Protein AF-A0A1N6MB48-F1 (afdb_monomer_lite)

Sequence (106 aa):
MNSFDTVKKLKSSPLGSIFIAMLERIKNLYDANDQYKELVVSLNGLLDAGYHFNSPEVQGIVNVLRDLPSYGARQRNFERMYLQDEYTLRKLPRDPRKIPYGYWAR

Secondary structure (DSSP, 8-state):
--HHHHHHHHHTSHHHHHHHHHHHHHHT-S-HHHHHHHHHHHHHHHHHTT--TTSHHHHHHHHHHHHSSPTTHHHHHHHHHHSSSHHHHTT--SSGGGS-TTT---

Radius of gyration: 13.18 Å; chains: 1; bounding box: 28×25×38 Å

Foldseek 3Di:
DDLVVLLVVLVVDPVSVVLVVVLVVLVPDPDLQSSLLSLLVVLVVCVVVPDWLPHSSNVSSLVVNLPSAPPDQLSVVQCVQANDTPVSVVVDDSGCVPPDCSNHPD

Structure (mmCIF, N/CA/C/O backbone):
data_AF-A0A1N6MB48-F1
#
_entry.id   AF-A0A1N6MB48-F1
#
loop_
_atom_site.group_PDB
_atom_site.id
_atom_site.type_symbol
_atom_site.label_atom_id
_atom_site.label_alt_id
_atom_site.label_comp_id
_atom_site.label_asym_id
_atom_site.label_entity_id
_atom_site.label_seq_id
_atom_site.pdbx_PDB_ins_code
_atom_site.Cartn_x
_atom_site.Cartn_y
_atom_site.Cartn_z
_atom_site.occupancy
_atom_site.B_iso_or_equiv
_atom_site.auth_seq_id
_atom_site.auth_comp_id
_atom_site.auth_asym_id
_atom_site.auth_atom_id
_atom_site.pdbx_PDB_model_num
ATOM 1 N N . MET A 1 1 ? -11.240 8.570 0.999 1.00 55.25 1 MET A N 1
ATOM 2 C CA . MET A 1 1 ? -10.781 9.094 2.308 1.00 55.25 1 MET A CA 1
ATOM 3 C C . MET A 1 1 ? -9.419 9.741 2.091 1.00 55.25 1 MET A C 1
ATOM 5 O O . MET A 1 1 ? -8.645 9.178 1.328 1.00 55.25 1 MET A O 1
ATOM 9 N N . ASN A 1 2 ? -9.139 10.927 2.637 1.00 65.62 2 ASN A N 1
ATOM 10 C CA . ASN A 1 2 ? -7.826 11.562 2.450 1.00 65.62 2 ASN A CA 1
ATOM 11 C C . ASN A 1 2 ? -6.791 10.954 3.435 1.00 65.62 2 ASN A C 1
ATOM 13 O O . ASN A 1 2 ? -7.164 10.373 4.454 1.00 65.62 2 ASN A O 1
ATOM 17 N N . SER A 1 3 ? -5.491 11.038 3.120 1.00 70.12 3 SER A N 1
ATOM 18 C CA . SER A 1 3 ? -4.420 10.394 3.914 1.00 70.12 3 SER A CA 1
ATOM 19 C C . SER A 1 3 ? -4.366 10.896 5.369 1.00 70.12 3 SER A C 1
ATOM 21 O O . SER A 1 3 ? -4.142 10.122 6.301 1.00 70.12 3 SER A O 1
ATOM 23 N N . PHE A 1 4 ? -4.660 12.183 5.583 1.00 72.25 4 PHE A N 1
ATOM 24 C CA . PHE A 1 4 ? -4.692 12.806 6.908 1.00 72.25 4 PHE A CA 1
ATOM 25 C C . PHE A 1 4 ? -5.778 12.215 7.819 1.00 72.25 4 PHE A C 1
ATOM 27 O O . PHE A 1 4 ? -5.506 11.932 8.989 1.00 72.25 4 PHE A O 1
ATOM 34 N N . ASP A 1 5 ? -6.976 11.965 7.288 1.00 79.19 5 ASP A N 1
ATOM 35 C CA . ASP A 1 5 ? -8.084 11.369 8.039 1.00 79.19 5 ASP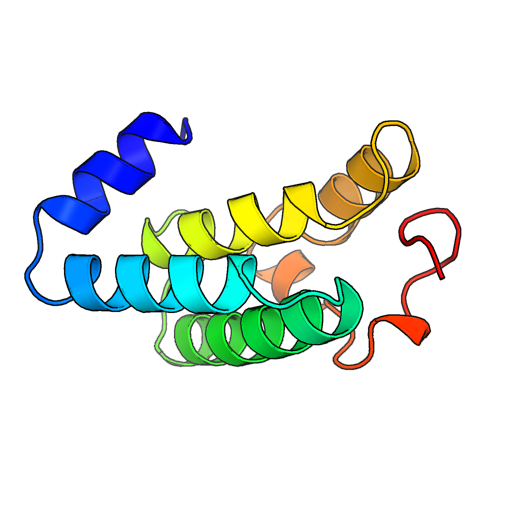 A CA 1
ATOM 36 C C . ASP A 1 5 ? -7.766 9.933 8.471 1.00 79.19 5 ASP A C 1
ATOM 38 O O . ASP A 1 5 ? -8.080 9.535 9.596 1.00 79.19 5 ASP A O 1
ATOM 42 N N . THR A 1 6 ? -7.100 9.160 7.608 1.00 80.12 6 THR A N 1
ATOM 43 C CA . THR A 1 6 ? -6.667 7.790 7.916 1.00 80.12 6 THR A CA 1
ATOM 44 C C . THR A 1 6 ? -5.666 7.770 9.069 1.00 80.12 6 THR A C 1
ATOM 46 O O . THR A 1 6 ? -5.862 7.043 10.044 1.00 80.12 6 THR A O 1
ATOM 49 N N . VAL A 1 7 ? -4.631 8.616 9.012 1.00 80.19 7 VAL A N 1
ATOM 50 C CA . VAL A 1 7 ? -3.614 8.707 10.074 1.00 80.19 7 VAL A CA 1
ATOM 51 C C . VAL A 1 7 ? -4.234 9.159 11.397 1.00 80.19 7 VAL A C 1
ATOM 53 O O . VAL A 1 7 ? -3.910 8.605 12.448 1.00 80.19 7 VAL A O 1
ATOM 56 N N . LYS A 1 8 ? -5.161 10.125 11.367 1.00 84.44 8 LYS A N 1
ATOM 57 C CA . LYS A 1 8 ? -5.875 10.587 12.565 1.00 84.44 8 LYS A CA 1
ATOM 58 C C . LYS A 1 8 ? -6.689 9.464 13.211 1.00 84.44 8 LYS A C 1
ATOM 60 O O . LYS A 1 8 ? -6.627 9.300 14.428 1.00 84.44 8 LYS A O 1
ATOM 65 N N . LYS A 1 9 ? -7.419 8.679 12.409 1.00 82.56 9 LYS A N 1
ATOM 66 C CA . LYS A 1 9 ? -8.195 7.526 12.895 1.00 82.56 9 LYS A CA 1
ATOM 67 C C . LYS A 1 9 ? -7.291 6.469 13.526 1.00 82.56 9 LYS A C 1
ATOM 69 O O . LYS A 1 9 ? -7.552 6.065 14.654 1.00 82.56 9 LYS A O 1
ATOM 74 N N . LEU A 1 10 ? -6.198 6.092 12.862 1.00 85.44 10 LEU A N 1
ATOM 75 C CA . LEU A 1 10 ? -5.254 5.101 13.391 1.00 85.44 10 LEU A CA 1
ATOM 76 C C . LEU A 1 10 ? -4.626 5.559 14.717 1.00 85.44 10 LEU A C 1
ATOM 78 O O . LEU A 1 10 ? -4.594 4.801 15.680 1.00 85.44 10 LEU A O 1
ATOM 82 N N . LYS A 1 11 ? -4.216 6.827 14.831 1.00 83.69 11 LYS A N 1
ATOM 83 C CA . LYS A 1 11 ? -3.620 7.355 16.073 1.00 83.69 11 LYS A CA 1
ATOM 84 C C . LYS A 1 11 ? -4.570 7.379 17.276 1.00 83.69 11 LYS A C 1
ATOM 86 O O . LYS A 1 11 ? -4.093 7.461 18.402 1.00 83.69 11 LYS A O 1
ATOM 91 N N . SER A 1 12 ? -5.885 7.312 17.062 1.00 83.75 12 SER A N 1
ATOM 92 C CA . SER A 1 12 ? -6.876 7.310 18.150 1.00 83.75 12 SER A CA 1
ATOM 93 C C . SER A 1 12 ? -7.036 5.960 18.863 1.00 83.75 12 SER A C 1
ATOM 95 O O . SER A 1 12 ? -7.686 5.907 19.903 1.00 83.75 12 SER A O 1
ATOM 97 N N . SER A 1 13 ? -6.435 4.882 18.342 1.00 80.25 13 SER A N 1
ATOM 98 C CA . SER A 1 13 ? -6.514 3.533 18.915 1.00 80.25 13 SER A CA 1
ATOM 99 C C . SER A 1 13 ? -5.146 3.037 19.407 1.00 80.25 13 SER A C 1
ATOM 101 O O . SER A 1 13 ? -4.149 3.233 18.705 1.00 80.25 13 SER A O 1
ATOM 103 N N . PRO A 1 14 ? -5.073 2.318 20.549 1.00 77.94 14 PRO A N 1
ATOM 104 C CA . PRO A 1 14 ? -3.842 1.671 21.011 1.00 77.94 14 PRO A CA 1
ATOM 105 C C . PRO A 1 14 ? -3.225 0.702 19.992 1.00 77.94 14 PRO A C 1
ATOM 107 O O . PRO A 1 14 ? -2.007 0.616 19.892 1.00 77.94 14 PRO A O 1
ATOM 110 N N . LEU A 1 15 ? -4.044 -0.006 19.205 1.00 84.19 15 LEU A N 1
ATOM 111 C CA . LEU A 1 15 ? -3.545 -0.893 18.144 1.00 84.19 15 LEU A CA 1
ATOM 112 C C . LEU A 1 15 ? -3.091 -0.114 16.906 1.00 84.19 15 LEU A C 1
ATOM 114 O O . LEU A 1 15 ? -2.200 -0.552 16.178 1.00 84.19 15 LEU A O 1
ATOM 118 N N . GLY A 1 16 ? -3.674 1.060 16.669 1.00 86.38 16 GLY A N 1
ATOM 119 C CA . GLY A 1 16 ? -3.343 1.861 15.501 1.00 86.38 16 GLY A CA 1
ATOM 120 C C . GLY A 1 16 ? -1.970 2.530 15.601 1.00 86.38 16 GLY A C 1
ATOM 121 O O . GLY A 1 16 ? -1.315 2.694 14.577 1.00 86.38 16 GLY A O 1
ATOM 122 N N . SER A 1 17 ? -1.463 2.834 16.801 1.00 86.38 17 SER A N 1
ATOM 123 C CA . SER A 1 17 ? -0.076 3.302 16.967 1.00 86.38 17 SER A CA 1
ATOM 124 C C . SER A 1 17 ? 0.951 2.221 16.600 1.00 86.38 17 SER A C 1
ATOM 126 O O . SER A 1 17 ? 1.921 2.518 15.902 1.00 86.38 17 SER A O 1
ATOM 128 N N . ILE A 1 18 ? 0.701 0.964 16.986 1.00 90.06 18 ILE A N 1
ATOM 129 C CA . ILE A 1 18 ? 1.521 -0.199 16.604 1.00 90.06 18 ILE A CA 1
ATOM 130 C C . ILE A 1 18 ? 1.507 -0.372 15.083 1.00 90.06 18 ILE A C 1
ATOM 132 O O . ILE A 1 18 ? 2.554 -0.551 14.461 1.00 90.06 18 ILE A O 1
ATOM 136 N N . PHE A 1 19 ? 0.326 -0.267 14.473 1.00 91.50 19 PHE A N 1
ATOM 137 C CA . PHE A 1 19 ? 0.173 -0.360 13.026 1.00 91.50 19 PHE A CA 1
ATOM 138 C C . PHE A 1 19 ? 0.926 0.752 12.278 1.00 91.50 19 PHE A C 1
ATOM 140 O O . PHE A 1 19 ? 1.612 0.481 11.294 1.00 91.50 19 PHE A O 1
ATOM 147 N N . ILE A 1 20 ? 0.862 1.998 12.758 1.00 90.69 20 ILE A N 1
ATOM 148 C CA . ILE A 1 20 ? 1.630 3.108 12.178 1.00 90.69 20 ILE A CA 1
ATOM 149 C C . ILE A 1 20 ? 3.136 2.850 12.287 1.00 90.69 20 ILE A C 1
ATOM 151 O O . ILE A 1 20 ? 3.835 2.986 11.287 1.00 90.69 20 ILE A O 1
ATOM 155 N N . ALA A 1 21 ? 3.628 2.407 13.446 1.00 91.44 21 ALA A N 1
ATOM 156 C CA . ALA A 1 21 ? 5.043 2.076 13.624 1.00 91.44 21 ALA A CA 1
ATOM 157 C C . ALA A 1 21 ? 5.499 0.945 12.680 1.00 91.44 21 ALA A C 1
ATOM 159 O O . ALA A 1 21 ? 6.601 0.993 12.130 1.00 91.44 21 ALA A O 1
ATOM 160 N N . MET A 1 22 ? 4.641 -0.053 12.439 1.00 93.44 22 MET A N 1
ATOM 161 C CA . MET A 1 22 ? 4.889 -1.101 11.446 1.00 93.44 22 MET A CA 1
ATOM 162 C C . MET A 1 22 ? 5.019 -0.513 10.035 1.00 93.44 22 MET A C 1
ATOM 164 O O . MET A 1 22 ? 5.983 -0.825 9.335 1.00 93.44 22 MET A O 1
ATOM 168 N N . LEU A 1 23 ? 4.088 0.352 9.619 1.00 92.81 23 LEU A N 1
ATOM 169 C CA . LEU A 1 23 ? 4.159 1.005 8.309 1.00 92.81 23 LEU A CA 1
ATOM 170 C C . LEU A 1 23 ? 5.411 1.875 8.174 1.00 92.81 23 LEU A C 1
ATOM 172 O O . LEU A 1 23 ? 6.071 1.820 7.142 1.00 92.81 23 LEU A O 1
ATOM 176 N N . GLU A 1 24 ? 5.769 2.644 9.201 1.00 92.38 24 GLU A N 1
ATOM 177 C CA . GLU A 1 24 ? 6.989 3.458 9.215 1.00 92.38 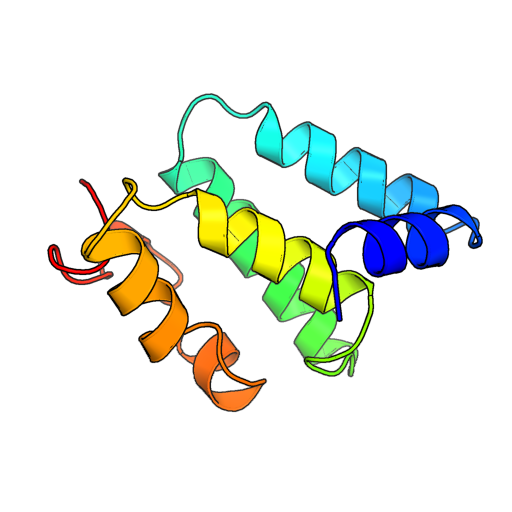24 GLU A CA 1
ATOM 178 C C . GLU A 1 24 ? 8.245 2.593 9.077 1.00 92.38 24 GLU A C 1
ATOM 180 O O . GLU A 1 24 ? 9.109 2.896 8.255 1.00 92.38 24 GLU A O 1
ATOM 185 N N . ARG A 1 25 ? 8.321 1.465 9.797 1.00 93.69 25 ARG A N 1
ATOM 186 C CA . ARG A 1 25 ? 9.409 0.489 9.641 1.00 93.69 25 ARG A CA 1
ATOM 187 C C . ARG A 1 25 ? 9.505 -0.019 8.204 1.00 93.69 25 ARG A C 1
ATOM 189 O O . ARG A 1 25 ? 10.608 -0.077 7.670 1.00 93.69 25 ARG A O 1
ATOM 196 N N . ILE A 1 26 ? 8.379 -0.385 7.589 1.00 91.88 26 ILE A N 1
ATOM 197 C CA . ILE A 1 26 ? 8.369 -0.879 6.207 1.00 91.88 26 ILE A CA 1
ATOM 198 C C . ILE A 1 26 ? 8.820 0.226 5.246 1.00 91.88 26 ILE A C 1
ATOM 200 O O . ILE A 1 26 ? 9.698 -0.016 4.428 1.00 91.88 26 ILE A O 1
ATOM 204 N N . LYS A 1 27 ? 8.313 1.456 5.387 1.00 89.12 27 LYS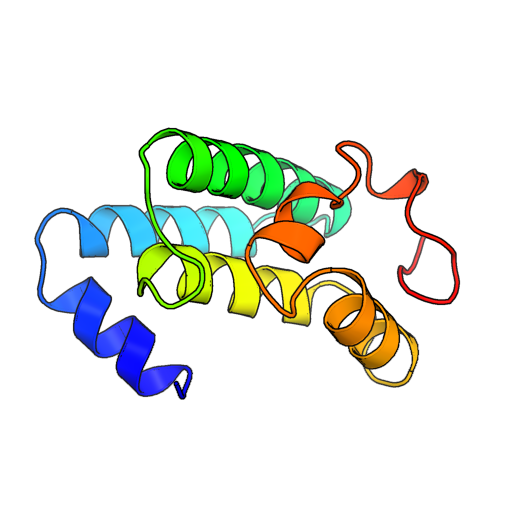 A N 1
ATOM 205 C CA . LYS A 1 27 ? 8.722 2.606 4.556 1.00 89.12 27 LYS A CA 1
ATOM 206 C C . LYS A 1 27 ? 10.212 2.947 4.660 1.00 89.12 27 LYS A C 1
ATOM 208 O O . LYS A 1 27 ? 10.745 3.573 3.750 1.00 89.12 27 LYS A O 1
ATOM 213 N N . ASN A 1 28 ? 10.870 2.549 5.747 1.00 90.31 28 ASN A N 1
ATOM 214 C CA . ASN A 1 28 ? 12.305 2.744 5.951 1.00 90.31 28 ASN A CA 1
ATOM 215 C C . ASN A 1 28 ? 13.175 1.646 5.312 1.00 90.31 28 ASN A C 1
ATOM 217 O O . ASN A 1 28 ? 14.401 1.761 5.341 1.00 90.31 28 ASN A O 1
ATOM 221 N N . LEU A 1 29 ? 12.592 0.584 4.741 1.00 88.44 29 LEU A N 1
ATOM 222 C CA . LEU A 1 29 ? 13.358 -0.385 3.950 1.00 88.44 29 LEU A CA 1
ATOM 223 C C . LEU A 1 29 ? 13.904 0.297 2.689 1.00 88.44 29 LEU A C 1
ATOM 225 O O . LEU A 1 29 ? 13.213 1.095 2.068 1.00 88.44 29 LEU A O 1
ATOM 229 N N . TYR A 1 30 ? 15.132 -0.022 2.286 1.00 85.12 30 TYR A N 1
ATOM 230 C CA . TYR A 1 30 ? 15.771 0.658 1.154 1.00 85.12 30 TYR A CA 1
ATOM 231 C C . TYR A 1 30 ? 15.195 0.245 -0.213 1.00 85.12 30 TYR A C 1
ATOM 233 O O . TYR A 1 30 ? 15.198 1.033 -1.154 1.00 85.12 30 TYR A O 1
ATOM 241 N N . ASP A 1 31 ? 14.698 -0.989 -0.325 1.00 91.38 31 ASP A N 1
ATOM 242 C CA . ASP A 1 31 ? 14.263 -1.583 -1.588 1.00 91.38 31 ASP A CA 1
ATOM 243 C C . ASP A 1 31 ? 12.729 -1.606 -1.716 1.00 91.38 31 ASP A C 1
ATOM 245 O O . ASP A 1 31 ? 12.022 -2.155 -0.868 1.00 91.38 31 ASP A O 1
ATOM 249 N N . ALA A 1 32 ? 12.203 -1.033 -2.803 1.00 91.94 32 ALA A N 1
ATOM 250 C CA . ALA A 1 32 ? 10.762 -0.944 -3.053 1.00 91.94 32 ALA A CA 1
ATOM 251 C C . ALA A 1 32 ? 10.092 -2.314 -3.271 1.00 91.94 32 ALA A C 1
ATOM 253 O O . ALA A 1 32 ? 8.909 -2.475 -2.964 1.00 91.94 32 ALA A O 1
ATOM 254 N N . ASN A 1 33 ? 10.819 -3.316 -3.777 1.00 94.88 33 ASN A N 1
ATOM 255 C CA . ASN A 1 33 ? 10.299 -4.676 -3.916 1.00 94.88 33 ASN A CA 1
ATOM 256 C C . ASN A 1 33 ? 10.157 -5.347 -2.550 1.00 94.88 33 ASN A C 1
ATOM 258 O O . ASN A 1 33 ? 9.204 -6.095 -2.337 1.00 94.88 33 ASN A O 1
ATOM 262 N N . ASP A 1 34 ? 11.078 -5.090 -1.627 1.00 94.94 34 ASP A N 1
ATOM 263 C CA . ASP A 1 34 ? 10.986 -5.611 -0.264 1.00 94.94 34 ASP A CA 1
ATOM 264 C C . ASP A 1 34 ? 9.879 -4.909 0.525 1.00 94.94 34 ASP A C 1
ATOM 266 O O . ASP A 1 34 ? 9.066 -5.587 1.154 1.00 94.94 34 ASP A O 1
ATOM 270 N N . GLN A 1 35 ? 9.739 -3.584 0.379 1.00 95.69 35 GLN A N 1
ATOM 271 C CA . GLN A 1 35 ? 8.574 -2.854 0.896 1.00 95.69 35 GLN A CA 1
ATOM 272 C C . GLN A 1 35 ? 7.262 -3.453 0.388 1.00 95.69 35 GLN A C 1
ATOM 274 O O . GLN A 1 35 ? 6.355 -3.739 1.169 1.00 95.69 35 GLN A O 1
ATOM 279 N N . TYR A 1 36 ? 7.172 -3.681 -0.924 1.00 96.75 36 TYR A N 1
ATOM 280 C CA . TYR A 1 36 ? 5.996 -4.259 -1.557 1.00 96.75 36 TYR A CA 1
ATOM 281 C C . TYR A 1 36 ? 5.633 -5.626 -0.966 1.00 96.75 36 TYR A C 1
ATOM 283 O O . TYR A 1 36 ? 4.473 -5.853 -0.625 1.00 96.75 36 TYR A O 1
ATOM 291 N N . LYS A 1 37 ? 6.605 -6.536 -0.824 1.00 96.88 37 LYS A N 1
ATOM 292 C CA . LYS A 1 37 ? 6.352 -7.890 -0.303 1.00 96.88 37 LYS A CA 1
ATOM 293 C C . LYS A 1 37 ? 5.790 -7.843 1.114 1.00 96.88 37 LYS A C 1
ATOM 295 O O . LYS A 1 37 ? 4.775 -8.485 1.374 1.00 96.88 37 LYS A O 1
ATOM 300 N N . GLU A 1 38 ? 6.417 -7.068 1.996 1.00 96.44 38 GLU A N 1
ATOM 301 C CA . GLU A 1 38 ? 5.970 -6.918 3.384 1.00 96.44 38 GLU A CA 1
ATOM 302 C C . GLU A 1 38 ? 4.548 -6.345 3.441 1.00 96.44 38 GLU A C 1
ATOM 304 O O . GLU A 1 38 ? 3.677 -6.904 4.107 1.00 96.44 38 GLU A O 1
ATOM 309 N N . LEU A 1 39 ? 4.264 -5.298 2.657 1.00 97.00 39 LEU A N 1
ATOM 310 C CA . LEU A 1 39 ? 2.926 -4.700 2.585 1.00 97.00 39 LEU A CA 1
ATOM 311 C C . LEU A 1 39 ? 1.876 -5.677 2.058 1.00 97.00 39 LEU A C 1
ATOM 313 O O . LEU A 1 39 ? 0.774 -5.714 2.597 1.00 97.00 39 LEU A O 1
ATOM 317 N N . VAL A 1 40 ? 2.188 -6.477 1.034 1.00 97.31 40 VAL A N 1
ATOM 318 C CA . VAL A 1 40 ? 1.257 -7.479 0.490 1.00 97.31 40 VAL A CA 1
ATOM 319 C C . VAL A 1 40 ? 0.982 -8.589 1.505 1.00 97.31 40 VAL A C 1
ATOM 321 O O . VAL A 1 40 ? -0.157 -9.043 1.614 1.00 97.31 40 VAL A O 1
ATOM 324 N N . VAL A 1 41 ? 1.985 -9.020 2.274 1.00 96.56 41 VAL A N 1
ATOM 325 C CA . VAL A 1 41 ? 1.789 -9.995 3.359 1.00 96.56 41 VAL A CA 1
ATOM 326 C C . VAL A 1 41 ? 0.877 -9.416 4.440 1.00 96.56 41 VAL A C 1
ATOM 328 O O . VAL A 1 41 ? -0.131 -10.040 4.777 1.00 96.56 41 VAL A O 1
ATOM 331 N N . SER A 1 42 ? 1.169 -8.208 4.930 1.00 95.69 42 SER A N 1
ATOM 332 C CA . SER A 1 42 ? 0.333 -7.536 5.931 1.00 95.69 42 SER A CA 1
ATOM 333 C C . SER A 1 42 ? -1.089 -7.287 5.426 1.00 95.69 42 SER A C 1
ATOM 335 O O . SER A 1 42 ? -2.050 -7.513 6.159 1.00 95.69 42 SER A O 1
ATOM 337 N N . LEU A 1 43 ? -1.240 -6.868 4.167 1.00 97.62 43 LEU A N 1
ATOM 338 C CA . LEU A 1 43 ? -2.537 -6.616 3.547 1.00 97.62 43 LEU A CA 1
ATOM 339 C C . LEU A 1 43 ? -3.391 -7.878 3.505 1.00 97.62 43 LEU A C 1
ATOM 341 O O . LEU A 1 43 ? -4.549 -7.839 3.908 1.00 97.62 43 LEU A O 1
ATOM 345 N N . ASN A 1 44 ? -2.823 -8.994 3.043 1.00 96.56 44 ASN A N 1
ATOM 346 C CA . ASN A 1 44 ? -3.549 -10.259 2.996 1.00 96.56 44 ASN A CA 1
ATOM 347 C C . ASN A 1 44 ? -3.983 -10.698 4.399 1.00 96.56 44 ASN A C 1
ATOM 349 O O . ASN A 1 44 ? -5.133 -11.081 4.569 1.00 96.56 44 ASN A O 1
ATOM 353 N N . GLY A 1 45 ? -3.124 -10.533 5.412 1.00 95.56 45 GLY A N 1
ATOM 354 C CA . GLY A 1 45 ? -3.492 -10.803 6.804 1.00 95.56 45 GLY A CA 1
ATOM 355 C C . GLY A 1 45 ? -4.701 -9.988 7.282 1.00 95.56 45 GLY A C 1
ATOM 356 O O . GLY A 1 45 ? -5.597 -10.540 7.915 1.00 95.56 45 GLY A O 1
ATOM 357 N N . LEU A 1 46 ? -4.776 -8.698 6.935 1.00 95.44 46 LEU A N 1
ATOM 358 C CA . LEU A 1 46 ? -5.939 -7.857 7.254 1.00 95.44 46 LEU A CA 1
ATOM 359 C C . LEU A 1 46 ? -7.200 -8.304 6.503 1.00 95.44 46 LEU A C 1
ATOM 361 O O . LEU A 1 46 ? -8.269 -8.413 7.102 1.00 95.44 46 LEU A O 1
ATOM 365 N N . LEU A 1 47 ? -7.083 -8.575 5.201 1.00 95.94 47 LEU A N 1
ATOM 366 C CA . LEU A 1 47 ? -8.211 -9.023 4.381 1.00 95.94 47 LEU A CA 1
ATOM 367 C C . LEU A 1 47 ? -8.755 -10.381 4.848 1.00 95.94 47 LEU A C 1
ATOM 369 O O . LEU A 1 47 ? -9.963 -10.609 4.789 1.00 95.94 47 LEU A O 1
ATOM 373 N N . ASP A 1 48 ? -7.884 -11.273 5.314 1.00 96.06 48 ASP A N 1
ATOM 374 C CA . ASP A 1 48 ? -8.260 -12.584 5.849 1.00 96.06 48 ASP A CA 1
ATOM 375 C C . ASP A 1 48 ? -8.861 -12.471 7.261 1.00 96.06 48 ASP A C 1
ATOM 377 O O . ASP A 1 48 ? -9.750 -13.242 7.615 1.00 96.06 48 ASP A O 1
ATOM 381 N N . ALA A 1 49 ? -8.465 -11.456 8.037 1.00 95.12 49 ALA A N 1
ATOM 382 C CA . ALA A 1 49 ? -9.094 -11.092 9.309 1.00 95.12 49 ALA A CA 1
ATOM 383 C C . ALA A 1 49 ? -10.446 -10.359 9.151 1.00 95.12 49 ALA A C 1
ATOM 385 O O . ALA A 1 49 ? -11.069 -9.995 10.148 1.00 95.12 49 ALA A O 1
ATOM 386 N N . GLY A 1 50 ? -10.912 -10.139 7.916 1.00 95.62 50 GLY A N 1
ATOM 387 C CA . GLY A 1 50 ? -12.214 -9.534 7.622 1.00 95.62 50 GLY A CA 1
ATOM 388 C C . GLY A 1 50 ? -12.213 -8.007 7.512 1.00 95.62 50 GLY A C 1
ATOM 389 O O . GLY A 1 50 ? -13.285 -7.406 7.460 1.00 95.62 50 GLY A O 1
ATOM 390 N N . TYR A 1 51 ? -11.047 -7.357 7.450 1.00 95.56 51 TYR A N 1
ATOM 391 C CA . TYR A 1 51 ? -10.981 -5.915 7.210 1.00 95.56 51 TYR A CA 1
ATOM 392 C C . TYR A 1 51 ? -11.392 -5.580 5.770 1.00 95.56 51 TYR A C 1
ATOM 394 O O . TYR A 1 51 ? -10.996 -6.243 4.811 1.00 95.56 51 TYR A O 1
ATOM 402 N N . HIS A 1 52 ? -12.160 -4.502 5.618 1.00 96.00 52 HIS A N 1
ATOM 403 C CA . HIS A 1 52 ? -12.654 -4.024 4.324 1.00 96.00 52 HIS A CA 1
ATOM 404 C C . HIS A 1 52 ? -11.707 -3.008 3.682 1.00 96.00 52 HIS A C 1
ATOM 406 O O . HIS A 1 52 ? -10.911 -2.366 4.371 1.00 96.00 52 HIS A O 1
ATOM 412 N N . PHE A 1 53 ? -11.850 -2.786 2.375 1.00 96.38 53 PHE A N 1
ATOM 413 C CA . PHE A 1 53 ? -11.044 -1.850 1.588 1.00 96.38 53 PHE A CA 1
ATOM 414 C C . PHE A 1 53 ? -11.006 -0.461 2.219 1.00 96.38 53 PHE A C 1
ATOM 416 O O . PHE A 1 53 ? -9.943 0.135 2.341 1.00 96.38 53 PHE A O 1
ATOM 423 N N . ASN A 1 54 ? -12.155 0.036 2.680 1.00 94.69 54 ASN A N 1
ATOM 424 C CA . ASN A 1 54 ? -12.282 1.368 3.275 1.00 94.69 54 ASN A CA 1
ATOM 425 C C . ASN A 1 54 ? -11.851 1.450 4.752 1.00 94.69 54 ASN A C 1
ATOM 427 O O . ASN A 1 54 ? -11.931 2.532 5.343 1.00 94.69 54 ASN A O 1
ATOM 431 N N . SER A 1 55 ? -11.413 0.342 5.362 1.00 94.50 55 SER A N 1
ATOM 432 C CA . SER A 1 55 ? -10.885 0.370 6.729 1.00 94.50 55 SER A CA 1
ATOM 433 C C . SER A 1 55 ? -9.615 1.232 6.803 1.00 94.50 55 SER A C 1
ATOM 435 O O . SER A 1 55 ? -8.842 1.271 5.839 1.00 94.50 55 SER A O 1
ATOM 437 N N . PRO A 1 56 ? -9.382 1.953 7.914 1.00 94.00 56 PRO A N 1
ATOM 438 C CA . PRO A 1 56 ? -8.194 2.792 8.061 1.00 94.00 56 PRO A CA 1
ATOM 439 C C . PRO A 1 56 ? -6.879 2.028 7.859 1.00 94.00 56 PRO A C 1
ATOM 441 O O . PRO A 1 56 ? -5.955 2.558 7.248 1.00 94.00 56 PRO A O 1
ATOM 444 N N . GLU A 1 57 ? -6.801 0.786 8.328 1.00 93.88 57 GLU A N 1
ATOM 445 C CA . GLU A 1 57 ? -5.627 -0.076 8.223 1.00 93.88 57 GLU A CA 1
ATOM 446 C C . GLU A 1 57 ? -5.352 -0.451 6.762 1.00 93.88 57 GLU A C 1
ATOM 448 O O . GLU A 1 57 ? -4.253 -0.218 6.253 1.00 93.88 57 GLU A O 1
ATOM 453 N N . VAL A 1 58 ? -6.368 -0.941 6.042 1.00 96.56 58 VAL A N 1
ATOM 454 C CA . VAL A 1 58 ? -6.219 -1.287 4.621 1.00 96.56 58 VAL A CA 1
ATOM 455 C C . VAL A 1 58 ? -5.879 -0.045 3.800 1.00 96.56 58 VAL A C 1
ATOM 457 O O . VAL A 1 58 ? -4.938 -0.080 3.009 1.00 96.56 58 VAL A O 1
ATOM 460 N N . GLN A 1 59 ? -6.551 1.085 4.037 1.00 96.69 59 GLN A N 1
ATOM 461 C CA . GLN A 1 59 ? -6.220 2.346 3.367 1.00 96.69 59 GLN A CA 1
ATOM 462 C C . GLN A 1 59 ? -4.805 2.837 3.701 1.00 96.69 59 GLN A C 1
ATOM 464 O O . GLN A 1 59 ? -4.145 3.424 2.845 1.00 96.69 59 GLN A O 1
ATOM 469 N N . GLY A 1 60 ? -4.311 2.577 4.914 1.00 94.56 60 GLY A N 1
ATOM 470 C CA . GLY A 1 60 ? -2.930 2.850 5.302 1.00 94.56 60 GLY A CA 1
ATOM 471 C C . GLY A 1 60 ? -1.934 2.113 4.407 1.00 94.56 60 GLY A C 1
ATOM 472 O O . GLY A 1 60 ? -1.059 2.750 3.823 1.00 94.56 60 GLY A O 1
ATOM 473 N N . ILE A 1 61 ? -2.110 0.800 4.228 1.00 96.88 61 ILE A N 1
ATOM 474 C CA . ILE A 1 61 ? -1.262 -0.003 3.331 1.00 96.88 61 ILE A CA 1
ATOM 475 C C . ILE A 1 61 ? -1.433 0.420 1.870 1.00 96.88 61 ILE A C 1
ATOM 477 O O . ILE A 1 61 ? -0.435 0.592 1.175 1.00 96.88 61 ILE A O 1
ATOM 481 N N . VAL A 1 62 ? -2.668 0.634 1.407 1.00 97.19 62 VAL A N 1
ATOM 482 C CA . VAL A 1 62 ? -2.962 1.075 0.032 1.00 97.19 62 VAL A CA 1
ATOM 483 C C . VAL A 1 62 ? -2.236 2.375 -0.300 1.00 97.19 62 VAL A C 1
ATOM 485 O O . VAL A 1 62 ? -1.661 2.495 -1.379 1.00 97.19 62 VAL A O 1
ATOM 488 N N . ASN A 1 63 ? -2.214 3.332 0.630 1.00 94.75 63 ASN A N 1
ATOM 489 C CA . ASN A 1 63 ? -1.510 4.593 0.430 1.00 94.75 63 ASN A CA 1
ATOM 490 C C . ASN A 1 63 ? 0.000 4.385 0.282 1.00 94.75 63 ASN A C 1
ATOM 492 O O . ASN A 1 63 ? 0.595 4.988 -0.602 1.00 94.75 63 ASN A O 1
ATOM 496 N N . VAL A 1 64 ? 0.609 3.505 1.084 1.00 94.81 64 VAL A N 1
ATOM 497 C CA . VAL A 1 64 ? 2.041 3.201 0.939 1.00 94.81 64 VAL A CA 1
ATOM 498 C C . VAL A 1 64 ? 2.313 2.452 -0.367 1.00 94.81 64 VAL A C 1
ATOM 500 O O . VAL A 1 64 ? 3.217 2.836 -1.099 1.00 94.81 64 VAL A O 1
ATOM 503 N N . LEU A 1 65 ? 1.507 1.439 -0.706 1.00 96.12 65 LEU A N 1
ATOM 504 C CA . LEU A 1 65 ? 1.624 0.688 -1.962 1.00 96.12 65 LEU A CA 1
ATOM 505 C C . LEU A 1 65 ? 1.507 1.594 -3.194 1.00 96.12 65 LEU A C 1
ATOM 507 O O . LEU A 1 65 ? 2.224 1.383 -4.170 1.00 96.12 65 LEU A O 1
ATOM 511 N N . ARG A 1 66 ? 0.626 2.603 -3.155 1.00 95.44 66 ARG A N 1
ATOM 512 C CA . ARG A 1 66 ? 0.463 3.592 -4.232 1.00 95.44 66 ARG A CA 1
ATOM 513 C C . ARG A 1 66 ? 1.747 4.381 -4.485 1.00 95.44 66 ARG A C 1
ATOM 515 O O . ARG A 1 66 ? 1.984 4.779 -5.621 1.00 95.44 66 ARG A O 1
ATOM 522 N N . ASP A 1 67 ? 2.564 4.610 -3.466 1.00 92.56 67 ASP A N 1
ATOM 523 C CA . ASP A 1 67 ? 3.756 5.455 -3.567 1.00 92.56 67 ASP A CA 1
ATOM 524 C C . ASP A 1 67 ? 5.009 4.689 -4.030 1.00 92.56 67 ASP A C 1
ATOM 526 O O . ASP A 1 67 ? 6.025 5.313 -4.328 1.00 92.56 67 ASP A O 1
ATOM 530 N N . LEU A 1 68 ? 4.952 3.352 -4.120 1.00 94.06 68 LEU A N 1
ATOM 531 C CA . LEU A 1 68 ? 6.110 2.527 -4.491 1.00 94.06 68 LEU A CA 1
ATOM 532 C C . LEU A 1 68 ? 6.492 2.578 -5.979 1.00 94.06 68 LEU A C 1
ATOM 534 O O . LEU A 1 68 ? 7.686 2.663 -6.280 1.00 94.06 68 LEU A O 1
ATOM 538 N N . PRO A 1 69 ? 5.552 2.498 -6.944 1.00 93.94 69 PRO A N 1
ATOM 539 C CA . PRO A 1 69 ? 5.914 2.599 -8.349 1.00 93.94 69 PRO A CA 1
ATOM 540 C C . PRO A 1 69 ? 6.482 3.980 -8.681 1.00 93.94 69 PRO A C 1
ATOM 542 O O . PRO A 1 69 ? 6.068 4.991 -8.116 1.00 93.94 69 PRO A O 1
ATOM 545 N N . SER A 1 70 ? 7.355 4.051 -9.692 1.00 89.94 70 SER A N 1
ATOM 546 C CA . SER A 1 70 ? 7.826 5.342 -10.205 1.00 89.94 70 SER A CA 1
ATOM 547 C C . SER A 1 70 ? 6.655 6.264 -10.563 1.00 89.94 70 SER A C 1
ATOM 549 O O . SER A 1 70 ? 5.691 5.839 -11.213 1.00 89.94 70 SER A O 1
ATOM 551 N N . TYR A 1 71 ? 6.785 7.535 -10.184 1.00 90.62 71 TYR A N 1
ATOM 552 C CA . TYR A 1 71 ? 5.767 8.557 -10.402 1.00 90.62 71 TYR A CA 1
ATOM 553 C C . TYR A 1 71 ? 5.321 8.651 -11.872 1.00 90.62 71 TYR A C 1
ATOM 555 O O . TYR A 1 71 ? 6.106 8.455 -12.804 1.00 90.62 71 TYR A O 1
ATOM 563 N N . GLY A 1 72 ? 4.045 8.983 -12.085 1.00 92.69 72 GLY A N 1
ATOM 564 C CA . GLY A 1 72 ? 3.463 9.196 -13.411 1.00 92.69 72 GLY A CA 1
ATOM 565 C C . GLY A 1 72 ? 2.650 8.003 -13.914 1.00 92.69 72 GLY A C 1
ATOM 566 O O . GLY A 1 72 ? 1.757 7.512 -13.225 1.00 92.69 72 GLY A O 1
ATOM 567 N N . ALA A 1 73 ? 2.903 7.568 -15.153 1.00 94.00 73 ALA A N 1
ATOM 568 C CA . ALA A 1 73 ? 2.071 6.560 -15.818 1.00 94.00 73 ALA A CA 1
ATOM 569 C C . ALA A 1 73 ? 2.073 5.209 -15.084 1.00 94.00 73 ALA A C 1
ATOM 571 O O . ALA A 1 73 ? 1.012 4.611 -14.926 1.00 94.00 73 ALA A O 1
ATOM 572 N N . ARG A 1 74 ? 3.233 4.759 -14.582 1.00 94.81 74 ARG A N 1
ATOM 573 C CA . ARG A 1 74 ? 3.345 3.488 -13.848 1.00 94.81 74 ARG A CA 1
ATOM 574 C C . ARG A 1 74 ? 2.510 3.491 -12.578 1.00 94.81 74 ARG A C 1
ATOM 576 O O . ARG A 1 74 ? 1.685 2.602 -12.407 1.00 94.81 74 ARG A O 1
ATOM 583 N N . GLN A 1 75 ? 2.659 4.528 -11.758 1.00 95.25 75 GLN A N 1
ATOM 584 C CA . GLN A 1 75 ? 1.865 4.718 -10.547 1.00 95.25 75 GLN A CA 1
ATOM 585 C C . GLN A 1 75 ? 0.356 4.694 -10.829 1.00 95.25 75 GLN A C 1
ATOM 587 O O . GLN A 1 75 ? -0.378 3.933 -10.202 1.00 95.25 75 GLN A O 1
ATOM 592 N N . ARG A 1 76 ? -0.107 5.467 -11.821 1.00 95.81 76 ARG A N 1
ATOM 593 C CA . ARG A 1 76 ? -1.532 5.516 -12.192 1.00 95.81 76 ARG A CA 1
ATOM 594 C C . ARG A 1 76 ? -2.051 4.164 -12.672 1.00 95.81 76 ARG A C 1
ATOM 596 O O . ARG A 1 76 ? -3.156 3.766 -12.315 1.00 95.81 76 ARG A O 1
ATOM 603 N N . ASN A 1 77 ? -1.268 3.461 -13.485 1.00 97.00 77 ASN A N 1
ATOM 604 C CA . ASN A 1 77 ? -1.637 2.143 -13.989 1.00 97.00 77 ASN A CA 1
ATOM 605 C C . ASN A 1 77 ? -1.711 1.122 -12.848 1.00 97.00 77 ASN A C 1
ATOM 607 O O . ASN A 1 77 ? -2.676 0.364 -12.767 1.00 97.00 77 ASN A O 1
ATOM 611 N N . PHE A 1 78 ? -0.724 1.131 -11.947 1.00 97.62 78 PHE A N 1
ATOM 612 C CA . PHE A 1 78 ? -0.683 0.272 -10.765 1.00 97.62 78 PHE A CA 1
ATOM 613 C C . PHE A 1 78 ? -1.907 0.477 -9.874 1.00 97.62 78 PHE A C 1
ATOM 615 O O . PHE A 1 78 ? -2.607 -0.486 -9.562 1.00 97.62 78 PHE A O 1
ATOM 622 N N . GLU A 1 79 ? -2.217 1.731 -9.546 1.00 97.19 79 GLU A N 1
ATOM 623 C CA . GLU A 1 79 ? -3.389 2.074 -8.745 1.00 97.19 79 GLU A CA 1
ATOM 624 C C . GLU A 1 79 ? -4.688 1.588 -9.396 1.00 97.19 79 GLU A C 1
ATOM 626 O O . GLU A 1 79 ? -5.499 0.938 -8.735 1.00 97.19 79 GLU A O 1
ATOM 631 N N . ARG A 1 80 ? -4.873 1.843 -10.697 1.00 97.25 80 ARG A N 1
ATOM 632 C CA . ARG A 1 80 ? -6.081 1.433 -11.432 1.00 97.25 80 ARG A CA 1
ATOM 633 C C . ARG A 1 80 ? -6.255 -0.080 -11.520 1.00 97.25 80 ARG A C 1
ATOM 635 O O . ARG A 1 80 ? -7.386 -0.545 -11.599 1.00 97.25 80 ARG A O 1
ATOM 642 N N . MET A 1 81 ? -5.160 -0.835 -11.544 1.00 97.19 81 MET A N 1
ATOM 643 C CA . MET A 1 81 ? -5.198 -2.292 -11.672 1.00 97.19 81 MET A CA 1
ATOM 644 C C . MET A 1 81 ? -5.428 -2.998 -10.339 1.00 97.19 81 MET A C 1
ATOM 646 O O . MET A 1 81 ? -6.150 -3.994 -10.297 1.00 97.19 81 MET A O 1
ATOM 650 N N . TYR A 1 82 ? -4.792 -2.511 -9.271 1.00 97.88 82 TYR A N 1
ATOM 651 C CA . TYR A 1 82 ? -4.672 -3.270 -8.026 1.00 97.88 82 TYR A CA 1
ATOM 652 C C . TYR A 1 82 ? -5.272 -2.589 -6.800 1.00 97.88 82 TYR A C 1
ATOM 654 O O . TYR A 1 82 ? -5.556 -3.278 -5.830 1.00 97.88 82 TYR A O 1
ATOM 662 N N . LEU A 1 83 ? -5.447 -1.266 -6.798 1.00 97.69 83 LEU A N 1
ATOM 663 C CA . LEU A 1 83 ? -5.756 -0.503 -5.582 1.00 97.69 83 LEU A CA 1
ATOM 664 C C . LEU A 1 83 ? -7.152 0.143 -5.618 1.00 97.69 83 LEU A C 1
ATOM 666 O O . LEU A 1 83 ? -7.324 1.248 -5.105 1.00 97.69 83 LEU A O 1
ATOM 670 N N . GLN A 1 84 ? -8.134 -0.501 -6.255 1.00 97.50 84 GLN A N 1
ATOM 671 C CA . GLN A 1 84 ? -9.478 0.071 -6.440 1.00 97.50 84 GLN A CA 1
ATOM 672 C C . GLN A 1 84 ? -10.494 -0.408 -5.395 1.00 97.50 84 GLN A C 1
ATOM 674 O O . GLN A 1 84 ? -11.346 0.369 -4.974 1.00 97.50 84 GLN A O 1
ATOM 679 N N . ASP A 1 85 ? -10.408 -1.675 -4.991 1.00 97.19 85 ASP A N 1
ATOM 680 C CA . ASP A 1 85 ? -11.368 -2.368 -4.124 1.00 97.19 85 ASP A CA 1
ATOM 681 C C . ASP A 1 85 ? -10.759 -3.673 -3.567 1.00 97.19 85 ASP A C 1
ATOM 683 O O . ASP A 1 85 ? -9.642 -4.057 -3.918 1.00 97.19 85 ASP A O 1
ATOM 687 N N . GLU A 1 86 ? -11.479 -4.402 -2.709 1.00 96.25 86 GLU A N 1
ATOM 688 C CA . GLU 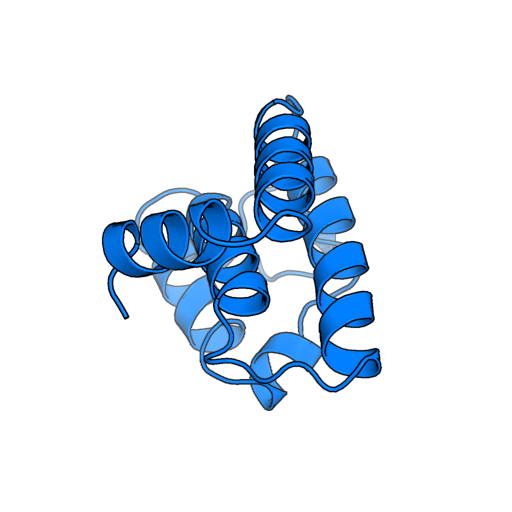A 1 86 ? -11.003 -5.674 -2.146 1.00 96.25 86 GLU A CA 1
ATOM 689 C C . GLU A 1 86 ? -10.669 -6.718 -3.222 1.00 96.25 86 GLU A C 1
ATOM 691 O O . GLU A 1 86 ? -9.732 -7.506 -3.066 1.00 96.25 86 GLU A O 1
ATOM 696 N N . TYR A 1 87 ? -11.429 -6.741 -4.318 1.00 96.31 87 TYR A N 1
ATOM 697 C CA . TYR A 1 87 ? -11.249 -7.714 -5.391 1.00 96.31 87 TYR A CA 1
ATOM 698 C C . TYR A 1 87 ? -9.934 -7.488 -6.145 1.00 96.31 87 TYR A C 1
ATOM 700 O O . TYR A 1 87 ? -9.196 -8.439 -6.410 1.00 96.31 87 TYR A O 1
ATOM 708 N N . THR A 1 88 ? -9.612 -6.238 -6.463 1.00 97.56 88 THR A N 1
ATOM 709 C CA . THR A 1 88 ? -8.361 -5.838 -7.116 1.00 97.56 88 THR A CA 1
ATOM 710 C C . THR A 1 88 ? -7.161 -5.958 -6.182 1.00 97.56 88 THR A C 1
ATOM 712 O O . THR A 1 88 ? -6.108 -6.410 -6.636 1.00 97.56 88 THR A O 1
ATOM 715 N N . LEU A 1 89 ? -7.326 -5.704 -4.878 1.00 97.81 89 LEU A N 1
ATOM 716 C CA . LEU A 1 89 ? -6.268 -5.950 -3.892 1.00 97.81 89 LEU A CA 1
ATOM 717 C C . LEU A 1 89 ? -5.859 -7.426 -3.850 1.00 97.81 89 LEU A C 1
ATOM 719 O O . LEU A 1 89 ? -4.669 -7.738 -3.844 1.00 97.81 89 LEU A O 1
ATOM 723 N N . ARG A 1 90 ? -6.823 -8.354 -3.916 1.00 95.69 90 ARG A N 1
ATOM 724 C CA . ARG A 1 90 ? -6.539 -9.803 -3.949 1.00 95.69 90 ARG A CA 1
ATOM 725 C C . ARG A 1 90 ? -5.834 -10.269 -5.231 1.00 95.69 90 AR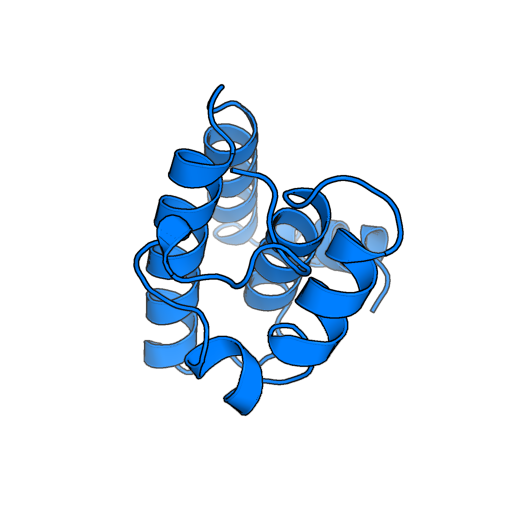G A C 1
ATOM 727 O O . ARG A 1 90 ? -5.370 -11.406 -5.285 1.00 95.69 90 ARG A O 1
ATOM 734 N N . LYS A 1 91 ? -5.721 -9.414 -6.255 1.00 96.75 91 LYS A N 1
ATOM 735 C CA . LYS A 1 91 ? -4.960 -9.696 -7.485 1.00 96.75 91 LYS A CA 1
ATOM 736 C C . LYS A 1 91 ? -3.490 -9.302 -7.397 1.00 96.75 91 LYS A C 1
ATOM 738 O O . LYS A 1 91 ? -2.751 -9.607 -8.334 1.00 96.75 91 LYS A O 1
ATOM 743 N N . LEU A 1 92 ? -3.061 -8.628 -6.326 1.00 97.31 92 LEU A N 1
ATOM 744 C CA . LEU A 1 92 ? -1.662 -8.246 -6.141 1.00 97.31 92 LEU A CA 1
ATOM 745 C C . LEU A 1 92 ? -0.757 -9.489 -6.216 1.00 97.31 92 LEU A C 1
ATOM 747 O O . LEU A 1 92 ? -0.916 -10.423 -5.422 1.00 97.31 92 LEU A O 1
ATOM 751 N N . PRO A 1 93 ? 0.208 -9.539 -7.154 1.00 96.38 93 PRO A N 1
ATOM 752 C CA . PRO A 1 93 ? 1.153 -10.643 -7.213 1.00 96.38 93 PRO A CA 1
ATOM 753 C C . PRO A 1 93 ? 1.992 -10.705 -5.936 1.00 96.38 93 PRO A C 1
ATOM 755 O O . PRO A 1 93 ? 2.447 -9.677 -5.450 1.00 96.38 93 PRO A O 1
ATOM 758 N N . ARG A 1 94 ? 2.284 -11.904 -5.420 1.00 94.50 94 ARG A N 1
ATOM 759 C CA . ARG A 1 94 ? 3.206 -12.056 -4.272 1.00 94.50 94 ARG A CA 1
ATOM 760 C C . ARG A 1 94 ? 4.640 -11.616 -4.586 1.00 94.50 94 ARG A C 1
ATOM 762 O O . ARG A 1 94 ? 5.374 -11.225 -3.690 1.00 94.50 94 ARG A O 1
ATOM 769 N N . ASP A 1 95 ? 5.035 -11.713 -5.852 1.00 94.31 95 ASP A N 1
ATOM 770 C CA . ASP A 1 95 ? 6.351 -11.304 -6.339 1.00 94.31 95 ASP A CA 1
ATOM 771 C C . ASP A 1 95 ? 6.198 -10.047 -7.215 1.00 94.31 95 ASP A C 1
ATOM 773 O O . ASP A 1 95 ? 5.540 -10.136 -8.260 1.00 94.31 95 ASP A O 1
ATOM 777 N N . PRO A 1 96 ? 6.797 -8.898 -6.842 1.00 93.88 96 PRO A N 1
ATOM 778 C CA . PRO A 1 96 ? 6.683 -7.659 -7.612 1.00 93.88 96 PRO A CA 1
ATOM 779 C C . PRO A 1 96 ? 7.261 -7.775 -9.029 1.00 93.88 96 PRO A C 1
ATOM 781 O O . PRO A 1 96 ? 6.826 -7.067 -9.934 1.00 93.88 96 PRO A O 1
ATOM 784 N N . ARG A 1 97 ? 8.161 -8.734 -9.288 1.00 92.56 97 ARG A N 1
ATOM 785 C CA . ARG A 1 97 ? 8.713 -8.987 -10.633 1.00 92.56 97 ARG A CA 1
ATOM 786 C C . ARG A 1 97 ? 7.673 -9.512 -11.621 1.00 92.56 97 ARG A C 1
ATOM 788 O O . ARG A 1 97 ? 7.901 -9.478 -12.829 1.00 92.56 97 ARG A O 1
ATOM 795 N N . LYS A 1 98 ? 6.535 -9.998 -11.117 1.00 95.56 98 LYS A N 1
ATOM 796 C CA . LYS A 1 98 ? 5.387 -10.426 -11.925 1.00 95.56 98 LYS A CA 1
ATOM 797 C C . LYS A 1 98 ? 4.456 -9.269 -12.283 1.00 95.56 98 LYS A C 1
ATOM 799 O O . LYS A 1 98 ? 3.537 -9.464 -13.076 1.00 95.56 98 LYS A O 1
ATOM 804 N N . ILE A 1 99 ? 4.675 -8.076 -11.726 1.00 95.88 99 ILE A N 1
ATOM 805 C CA . ILE A 1 99 ? 3.917 -6.888 -12.104 1.00 95.88 99 ILE A CA 1
ATOM 806 C C . ILE A 1 99 ? 4.412 -6.414 -13.482 1.00 95.88 99 ILE A C 1
ATOM 808 O O . ILE A 1 99 ? 5.624 -6.313 -13.701 1.00 95.88 99 ILE A O 1
ATOM 812 N N . PRO A 1 100 ? 3.514 -6.115 -14.440 1.00 95.00 100 PRO A N 1
ATOM 813 C CA . PRO A 1 100 ? 3.946 -5.689 -15.765 1.00 95.00 100 PRO A CA 1
ATOM 814 C C . PRO A 1 100 ? 4.738 -4.369 -15.723 1.00 95.00 100 PRO A C 1
ATOM 816 O O . PRO A 1 100 ? 4.435 -3.465 -14.947 1.00 95.00 100 PRO A O 1
ATOM 819 N N . TYR A 1 101 ? 5.717 -4.214 -16.620 1.00 91.00 101 TYR A N 1
ATOM 820 C CA . TYR A 1 101 ? 6.637 -3.059 -16.665 1.00 91.00 101 TYR A CA 1
ATOM 821 C C . TYR A 1 101 ? 5.942 -1.684 -16.766 1.00 91.00 101 TYR A C 1
ATOM 823 O O . TYR A 1 101 ? 6.450 -0.667 -16.292 1.00 91.00 101 TYR A O 1
ATOM 831 N N . GLY A 1 102 ? 4.752 -1.638 -17.372 1.00 92.81 102 GLY A N 1
ATOM 832 C CA . GLY A 1 102 ? 3.930 -0.425 -17.454 1.00 92.81 102 GLY A CA 1
ATOM 833 C C . GLY A 1 102 ? 3.293 0.009 -16.126 1.00 92.81 102 GLY A C 1
ATOM 834 O O . GLY A 1 102 ? 2.633 1.043 -16.100 1.00 92.81 102 GLY A O 1
ATOM 835 N N . TYR A 1 103 ? 3.475 -0.772 -15.059 1.00 94.94 103 TYR A N 1
ATOM 836 C CA . TYR A 1 103 ? 2.858 -0.617 -13.739 1.00 94.94 103 TYR A CA 1
ATOM 837 C C . TYR A 1 103 ? 3.923 -0.599 -12.633 1.00 94.94 103 TYR A C 1
ATOM 839 O O . TYR A 1 103 ? 3.714 0.023 -11.601 1.00 94.94 103 TYR A O 1
ATOM 847 N N . TRP A 1 104 ? 5.077 -1.240 -12.848 1.00 94.00 104 TRP A N 1
ATOM 848 C CA . TRP A 1 104 ? 6.151 -1.350 -11.860 1.00 94.00 104 TRP A CA 1
ATOM 849 C C . TRP A 1 104 ? 7.522 -1.117 -12.489 1.00 94.00 104 TRP A C 1
ATOM 851 O O . TRP A 1 104 ? 7.783 -1.546 -13.616 1.00 94.00 104 TRP A O 1
ATOM 861 N N . ALA A 1 105 ? 8.396 -0.418 -11.768 1.00 77.75 105 ALA A N 1
ATOM 862 C CA . ALA A 1 105 ? 9.791 -0.267 -12.163 1.00 77.75 105 ALA A CA 1
ATOM 863 C C . ALA A 1 105 ? 10.585 -1.486 -11.683 1.00 77.75 105 ALA A C 1
ATOM 865 O O . ALA A 1 105 ? 10.384 -1.936 -10.561 1.00 77.75 105 ALA A O 1
ATOM 866 N N . ARG A 1 106 ? 11.431 -2.044 -12.550 1.00 64.69 106 ARG A N 1
ATOM 867 C CA . ARG A 1 106 ? 12.304 -3.170 -12.196 1.00 64.69 106 ARG A CA 1
ATOM 868 C C . ARG A 1 106 ? 13.526 -2.695 -11.435 1.00 64.69 106 ARG A C 1
ATOM 870 O O . ARG A 1 106 ? 14.014 -1.603 -11.800 1.00 64.69 106 ARG A O 1
#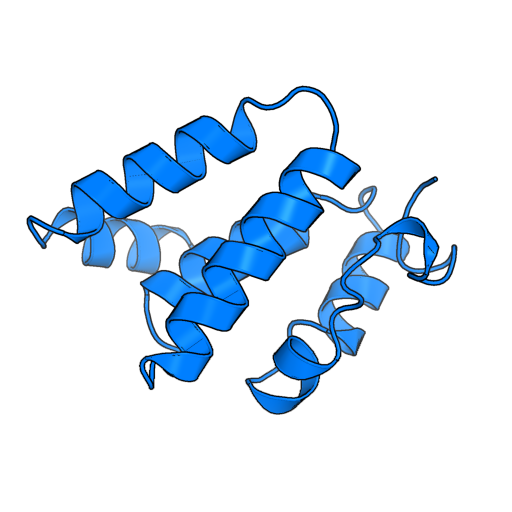

Organism: NCBI:txid1918945

pLDDT: mean 91.71, std 7.69, range [55.25, 97.88]